Protein AF-A0A927R709-F1 (afdb_monomer_lite)

Radius of gyration: 18.02 Å; chains: 1; bounding box: 64×37×52 Å

Sequence (156 aa):
MTSSRGDLTEVTGSGRRIGLVGCVKEKATKPLPARDLYISALFRGRRSFVLRSCTEWWILSAEHGLVHPDQVLAPYDKSLKSATRAERRAWSEAVLRRLDGETRPASGDVVEFHAGAEYRDYGLLEGLVARGCRVEVPTSGLPLGRQLQFYSAASA

pLDDT: mean 91.36, std 15.19, range [35.97, 98.81]

Foldseek 3Di:
DDDDDDDPPPPPLPAFEEEEAEADQAADQFWFQQLRGGDDLLSVLSSLLCVPVGPYYWYQYQPPGTHHRRDIDHDDDGDLPPPDLVSLLVSLVVNLVVCCVPVNQAASYEYEYNHDCSNAVSCNVVSNVVRNYHYHYPQPPPDPVVSSVVSVVSND

Secondary structure (DSSP, 8-state):
----------------EEEEEEP-S-B-SS-EEHHHHB-SHHHHHHHHHHHHH-SEEEEEETTTEEE-TT-EE------TTSS-HHHHHHHHHHHHHHHHHHT---TT-EEEEES-HHHHTTTHHHHHHHTT-EEE-TTTT--HHHHHHHHHHTT-

Structure (mmCIF, N/CA/C/O backbone):
data_AF-A0A927R709-F1
#
_entry.id   AF-A0A927R709-F1
#
loop_
_atom_site.group_PDB
_atom_site.id
_atom_site.type_symbol
_atom_site.label_atom_id
_atom_site.label_alt_id
_atom_site.label_comp_id
_atom_site.label_asym_id
_atom_site.label_entity_id
_atom_site.label_seq_id
_atom_site.pdbx_PDB_ins_code
_atom_site.Cartn_x
_atom_site.Cartn_y
_atom_site.Cartn_z
_atom_site.occupancy
_atom_site.B_iso_or_equiv
_atom_site.auth_seq_id
_atom_site.auth_comp_id
_atom_site.auth_asym_id
_atom_site.auth_atom_id
_atom_site.pdbx_PDB_model_num
ATOM 1 N N . MET A 1 1 ? -45.583 -8.153 37.856 1.00 47.22 1 MET A N 1
ATOM 2 C CA . MET A 1 1 ? -44.179 -8.502 37.554 1.00 47.22 1 MET A CA 1
ATOM 3 C C . MET A 1 1 ? -44.108 -9.183 36.195 1.00 47.22 1 MET A C 1
ATOM 5 O O . MET A 1 1 ? -44.154 -10.398 36.159 1.00 47.22 1 MET A O 1
ATOM 9 N N . THR A 1 2 ? -44.030 -8.438 35.089 1.00 40.62 2 THR A N 1
ATOM 10 C CA . THR A 1 2 ? -43.315 -8.862 33.865 1.00 40.62 2 THR A CA 1
ATOM 11 C C . THR A 1 2 ? -43.105 -7.612 33.000 1.00 40.62 2 THR A C 1
ATOM 13 O O . THR A 1 2 ? -43.960 -7.259 32.196 1.00 40.62 2 THR A O 1
ATOM 16 N N . SER A 1 3 ? -42.000 -6.889 33.210 1.00 35.97 3 SER A N 1
ATOM 17 C CA . SER A 1 3 ? -41.516 -5.920 32.219 1.00 35.97 3 SER A CA 1
ATOM 18 C C . SER A 1 3 ? -40.689 -6.691 31.205 1.00 35.97 3 SER A C 1
ATOM 20 O O . SER A 1 3 ? -39.562 -7.083 31.486 1.00 35.97 3 SER A O 1
ATOM 22 N N . SER A 1 4 ? -41.286 -6.937 30.045 1.00 46.59 4 SER A N 1
ATOM 23 C CA . SER A 1 4 ? -40.583 -7.362 28.841 1.00 46.59 4 SER A CA 1
ATOM 24 C C . SER A 1 4 ? -40.276 -6.109 28.026 1.00 46.59 4 SER A C 1
ATOM 26 O O . SER A 1 4 ? -41.209 -5.452 27.564 1.00 46.59 4 SER A O 1
ATOM 28 N N . ARG A 1 5 ? -38.991 -5.740 27.942 1.00 53.59 5 ARG A N 1
ATOM 29 C CA . ARG A 1 5 ? -38.358 -4.898 26.904 1.00 53.59 5 ARG A CA 1
ATOM 30 C C . ARG A 1 5 ? -36.891 -4.652 27.274 1.00 53.59 5 ARG A C 1
ATOM 32 O O . ARG A 1 5 ? -36.567 -3.751 28.035 1.00 53.59 5 ARG A O 1
ATOM 39 N N . GLY A 1 6 ? -36.036 -5.485 26.709 1.00 40.47 6 GLY A N 1
ATOM 40 C CA . GLY A 1 6 ? -34.585 -5.362 26.613 1.00 40.47 6 GLY A CA 1
ATOM 41 C C . GLY A 1 6 ? -34.183 -6.496 25.672 1.00 40.47 6 GLY A C 1
ATOM 42 O O . GLY A 1 6 ? -34.670 -7.606 25.833 1.00 40.47 6 GLY A O 1
ATOM 43 N N . ASP A 1 7 ? -33.444 -6.313 24.598 1.00 40.94 7 ASP A N 1
ATOM 44 C CA . ASP A 1 7 ? -32.516 -5.258 24.248 1.00 40.94 7 ASP A CA 1
ATOM 45 C C . ASP A 1 7 ? -32.440 -5.264 22.712 1.00 40.94 7 ASP A C 1
ATOM 47 O O . ASP A 1 7 ? -32.327 -6.328 22.092 1.00 40.94 7 ASP A O 1
ATOM 51 N N . LEU A 1 8 ? -32.607 -4.099 22.088 1.00 45.22 8 LEU A N 1
ATOM 52 C CA . LEU A 1 8 ? -32.336 -3.937 20.665 1.00 45.22 8 LEU A CA 1
ATOM 53 C C . LEU A 1 8 ? -30.819 -3.986 20.541 1.00 45.22 8 LEU A C 1
ATOM 55 O O . LEU A 1 8 ? -30.148 -2.999 20.807 1.00 45.22 8 LEU A O 1
ATOM 59 N N . THR A 1 9 ? -30.285 -5.143 20.161 1.00 44.12 9 THR A N 1
ATOM 60 C CA . THR A 1 9 ? -28.877 -5.255 19.788 1.00 44.12 9 THR A CA 1
ATOM 61 C C . THR A 1 9 ? -28.628 -4.353 18.581 1.00 44.12 9 THR A C 1
ATOM 63 O O . THR A 1 9 ? -28.920 -4.689 17.434 1.00 44.12 9 THR A O 1
ATOM 66 N N . GLU A 1 10 ? -28.132 -3.151 18.854 1.00 44.22 10 GLU A N 1
ATOM 67 C CA . GLU A 1 10 ? -27.550 -2.274 17.855 1.00 44.22 10 GLU A CA 1
ATOM 68 C C . GLU A 1 10 ? -26.372 -3.010 17.213 1.00 44.22 10 GLU A C 1
ATOM 70 O O . GLU A 1 10 ? -25.294 -3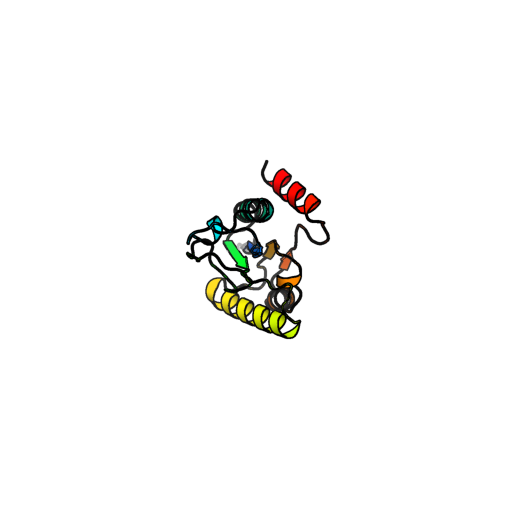.141 17.791 1.00 44.22 10 GLU A O 1
ATOM 75 N N . VAL A 1 11 ? -26.563 -3.501 15.989 1.00 50.53 11 VAL A N 1
ATOM 76 C CA . VAL A 1 11 ? -25.449 -3.924 15.139 1.00 50.53 11 VAL A CA 1
ATOM 77 C C . VAL A 1 11 ? -24.752 -2.654 14.646 1.00 50.53 11 VAL A C 1
ATOM 79 O O . VAL A 1 11 ? -24.973 -2.197 13.527 1.00 50.53 11 VAL A O 1
ATOM 82 N N . THR A 1 12 ? -23.895 -2.059 15.475 1.00 48.00 12 THR A N 1
ATOM 83 C CA . THR A 1 12 ? -22.940 -1.032 15.031 1.00 48.00 12 THR A CA 1
ATOM 84 C C . THR A 1 12 ? -21.726 -1.716 14.405 1.00 48.00 12 THR A C 1
ATOM 86 O O . THR A 1 12 ? -20.613 -1.714 14.920 1.00 48.00 12 THR A O 1
ATOM 89 N N . GLY A 1 13 ? -21.936 -2.352 13.255 1.00 48.88 13 GLY A N 1
ATOM 90 C CA . GLY A 1 13 ? -20.857 -2.947 12.473 1.00 48.88 13 GLY A CA 1
ATOM 91 C C . GLY A 1 13 ? -20.044 -1.890 11.726 1.00 48.88 13 GLY A C 1
ATOM 92 O O . GLY A 1 13 ? -20.106 -1.839 10.502 1.00 48.88 13 GLY A O 1
ATOM 93 N N . SER A 1 14 ? -19.276 -1.048 12.421 1.00 60.62 14 SER A N 1
ATOM 94 C CA . SER A 1 14 ? -18.194 -0.303 11.764 1.00 60.62 14 SER A CA 1
ATOM 95 C C . SER A 1 14 ? -16.945 -1.182 11.755 1.00 60.62 14 SER A C 1
ATOM 97 O O . SER A 1 14 ? -16.084 -1.049 12.621 1.00 60.62 14 SER A O 1
ATOM 99 N N . GLY A 1 15 ? -16.877 -2.125 10.810 1.00 72.75 15 GLY A N 1
ATOM 100 C CA . GLY A 1 15 ? -15.699 -2.979 10.619 1.00 72.75 15 GLY A CA 1
ATOM 101 C C . GLY A 1 15 ? -14.411 -2.164 10.447 1.00 72.75 15 GLY A C 1
ATOM 102 O O . GLY A 1 15 ? -14.452 -1.002 10.023 1.00 72.75 15 GLY A O 1
ATOM 103 N N . ARG A 1 16 ? -13.259 -2.757 10.791 1.00 93.81 16 ARG A N 1
ATOM 104 C CA . ARG A 1 16 ? -11.957 -2.076 10.691 1.00 93.81 16 ARG A CA 1
ATOM 105 C C . ARG A 1 16 ? -11.670 -1.733 9.232 1.00 93.81 16 ARG A C 1
ATOM 107 O O . ARG A 1 16 ? -12.088 -2.452 8.323 1.00 93.81 16 ARG A O 1
ATOM 114 N N . ARG A 1 17 ? -10.936 -0.644 9.001 1.00 97.56 17 ARG A N 1
ATOM 115 C CA . ARG A 1 17 ? -10.509 -0.231 7.657 1.00 97.56 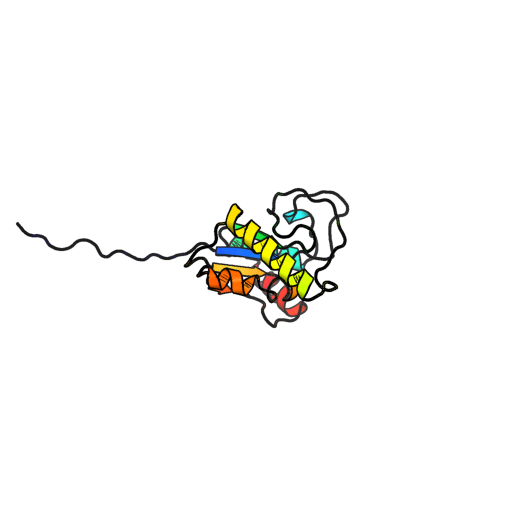17 ARG A CA 1
ATOM 116 C C . ARG A 1 17 ? -8.997 -0.392 7.543 1.00 97.56 17 ARG A C 1
ATOM 118 O O . ARG A 1 17 ? -8.255 0.284 8.253 1.00 97.56 17 ARG A O 1
ATOM 125 N N . ILE A 1 18 ? -8.551 -1.291 6.671 1.00 98.25 18 ILE A N 1
ATOM 126 C CA . ILE A 1 18 ? -7.141 -1.641 6.470 1.00 98.25 18 ILE A CA 1
ATOM 127 C C . ILE A 1 18 ? -6.679 -1.060 5.132 1.00 98.25 18 ILE A C 1
ATOM 129 O O . ILE A 1 18 ? -7.110 -1.505 4.068 1.00 98.25 18 ILE A O 1
ATOM 133 N N . GLY A 1 19 ? -5.781 -0.079 5.173 1.00 98.50 19 GLY A N 1
ATOM 134 C CA . GLY A 1 19 ? -5.216 0.537 3.974 1.00 98.50 19 GLY A CA 1
ATOM 135 C C . GLY A 1 19 ? -4.015 -0.242 3.440 1.00 98.50 19 GLY A C 1
ATOM 136 O O . GLY A 1 19 ? -3.046 -0.462 4.162 1.00 98.50 19 GLY A O 1
ATOM 137 N N . LEU A 1 20 ? -4.022 -0.619 2.161 1.00 98.69 20 LEU A N 1
ATOM 138 C CA . LEU A 1 20 ? -2.889 -1.270 1.494 1.00 98.69 20 LEU A CA 1
ATOM 139 C C . LEU A 1 20 ? -2.282 -0.348 0.435 1.00 98.69 20 LEU A C 1
ATOM 141 O O . LEU A 1 20 ? -2.843 -0.146 -0.644 1.00 98.69 20 LEU A O 1
ATOM 145 N N . VAL A 1 21 ? -1.101 0.200 0.723 1.00 98.62 21 VAL A N 1
ATOM 146 C CA . VAL A 1 21 ? -0.422 1.179 -0.137 1.00 98.62 21 VAL A CA 1
ATOM 147 C C . VAL A 1 21 ? 0.678 0.509 -0.953 1.00 98.62 21 VAL A C 1
ATOM 149 O O . VAL A 1 21 ? 1.632 -0.036 -0.408 1.00 98.62 21 VAL A O 1
ATOM 152 N N . GLY A 1 22 ? 0.589 0.579 -2.280 1.00 97.62 22 GLY A N 1
ATOM 153 C CA . GLY A 1 22 ? 1.632 0.055 -3.164 1.00 97.62 22 GLY A CA 1
ATOM 154 C C . GLY A 1 22 ? 2.915 0.882 -3.095 1.00 97.62 22 GLY A C 1
ATOM 155 O O . GLY A 1 22 ? 2.862 2.113 -3.173 1.00 97.62 22 GLY A O 1
ATOM 156 N N . CYS A 1 23 ? 4.064 0.207 -3.011 1.00 96.00 23 CYS A N 1
ATOM 157 C CA . CYS A 1 23 ? 5.372 0.844 -3.117 1.00 96.00 23 CYS A CA 1
ATOM 158 C C . CYS A 1 23 ? 5.572 1.531 -4.482 1.00 96.00 23 CYS A C 1
ATOM 160 O O . CYS A 1 23 ? 4.835 1.294 -5.443 1.00 96.00 23 CYS A O 1
ATOM 162 N N . VAL A 1 24 ? 6.598 2.376 -4.583 1.00 95.12 24 VAL A N 1
ATOM 163 C CA . VAL A 1 24 ? 6.923 3.135 -5.802 1.00 95.12 24 VAL A CA 1
ATOM 164 C C . VAL A 1 24 ? 8.404 3.019 -6.158 1.00 95.12 24 VAL A C 1
ATOM 166 O O . VAL A 1 24 ? 9.233 2.594 -5.350 1.00 95.12 24 VAL A O 1
ATOM 169 N N . LYS A 1 25 ? 8.737 3.403 -7.396 1.00 94.31 25 LYS A N 1
ATOM 170 C CA . LYS A 1 25 ? 10.119 3.406 -7.889 1.00 94.31 25 LYS A CA 1
ATOM 171 C C . LYS A 1 25 ? 10.996 4.367 -7.085 1.00 94.31 25 LYS A C 1
ATOM 173 O O . LYS A 1 25 ? 12.060 3.967 -6.631 1.00 94.31 25 LYS A O 1
ATOM 178 N N . GLU A 1 26 ? 10.522 5.597 -6.897 1.00 95.88 26 GLU A N 1
ATOM 179 C CA . GLU A 1 26 ? 11.266 6.676 -6.247 1.00 95.88 26 GLU A CA 1
ATOM 180 C C . GLU A 1 26 ? 11.392 6.443 -4.734 1.00 95.88 26 GLU A C 1
ATOM 182 O O . GLU A 1 26 ? 10.391 6.410 -4.008 1.00 95.88 26 GLU A O 1
ATOM 187 N N . LYS A 1 27 ? 12.633 6.280 -4.271 1.00 97.00 27 LYS A N 1
ATOM 188 C CA . LYS A 1 27 ? 12.990 6.011 -2.877 1.00 97.00 27 LYS A CA 1
ATOM 189 C C . LYS A 1 27 ? 14.091 6.966 -2.419 1.00 97.00 27 LYS A C 1
ATOM 191 O O . LYS A 1 27 ? 14.851 7.470 -3.242 1.00 97.00 27 LYS A O 1
ATOM 196 N N . ALA A 1 28 ? 14.197 7.183 -1.112 1.00 97.06 28 ALA A N 1
ATOM 197 C CA . ALA A 1 28 ? 15.362 7.816 -0.507 1.00 97.06 28 ALA A CA 1
ATOM 198 C C . ALA A 1 28 ? 16.635 6.981 -0.746 1.00 97.06 28 ALA A C 1
ATOM 200 O O . ALA A 1 28 ? 16.566 5.796 -1.056 1.00 97.06 28 ALA A O 1
ATOM 201 N N . THR A 1 29 ? 17.809 7.586 -0.570 1.00 97.19 29 THR A N 1
ATOM 202 C CA . THR A 1 29 ? 19.113 6.951 -0.845 1.00 97.19 29 THR A CA 1
ATOM 203 C C . THR A 1 29 ? 19.716 6.207 0.347 1.00 97.19 29 THR A C 1
ATOM 205 O O . THR A 1 29 ? 20.785 5.616 0.224 1.00 97.19 29 THR A O 1
ATOM 208 N N . LYS A 1 30 ? 19.052 6.228 1.505 1.00 97.44 30 LYS A N 1
ATOM 209 C CA . LYS A 1 30 ? 19.522 5.605 2.747 1.00 97.44 30 LYS A CA 1
ATOM 210 C C . LYS A 1 30 ? 18.409 4.796 3.412 1.00 97.44 30 LYS A C 1
ATOM 212 O O . LYS A 1 30 ? 17.238 5.075 3.141 1.00 97.44 30 LYS A O 1
ATOM 217 N N . PRO A 1 31 ? 18.751 3.844 4.299 1.00 98.31 31 PRO A N 1
ATOM 218 C CA . PRO A 1 31 ? 17.752 3.127 5.070 1.00 98.31 31 PRO A CA 1
ATOM 219 C C . PRO A 1 31 ? 16.867 4.072 5.884 1.00 98.31 31 PRO A C 1
ATOM 221 O O . PRO A 1 31 ? 17.366 4.968 6.569 1.00 98.31 31 PRO A O 1
ATOM 224 N N . LEU A 1 32 ? 15.555 3.872 5.791 1.00 98.56 32 LEU A N 1
ATOM 225 C CA . LEU A 1 32 ? 14.528 4.649 6.485 1.00 98.56 32 LEU A CA 1
ATOM 226 C C . LEU A 1 32 ? 13.336 3.745 6.825 1.00 98.56 32 LEU A C 1
ATOM 228 O O . LEU A 1 32 ? 13.165 2.709 6.174 1.00 98.56 32 LEU A O 1
ATOM 232 N N . PRO A 1 33 ? 12.482 4.133 7.792 1.00 98.62 33 PRO A N 1
ATOM 233 C CA . PRO A 1 33 ? 11.154 3.546 7.932 1.00 98.62 33 PRO A CA 1
ATOM 234 C C . PRO A 1 33 ? 10.436 3.512 6.582 1.00 98.62 33 PRO A C 1
ATOM 236 O O . PRO A 1 33 ? 10.490 4.484 5.826 1.00 98.62 33 PRO A O 1
ATOM 239 N N . ALA A 1 34 ? 9.756 2.415 6.263 1.00 98.31 34 ALA A N 1
ATOM 240 C CA . ALA A 1 34 ? 9.146 2.200 4.957 1.00 98.31 34 ALA A CA 1
ATOM 241 C C . ALA A 1 34 ? 8.189 3.336 4.558 1.00 98.31 34 ALA A C 1
ATOM 243 O O . ALA A 1 34 ? 8.159 3.737 3.397 1.00 98.31 34 ALA A O 1
ATOM 244 N N . ARG A 1 35 ? 7.469 3.924 5.519 1.00 98.31 35 ARG A N 1
ATOM 245 C CA . ARG A 1 35 ? 6.603 5.095 5.304 1.00 98.31 35 ARG A CA 1
ATOM 246 C C . ARG A 1 35 ? 7.341 6.341 4.799 1.00 98.31 35 ARG A C 1
ATOM 248 O O . ARG A 1 35 ? 6.713 7.181 4.158 1.00 98.31 35 ARG A O 1
ATOM 255 N N . ASP A 1 36 ? 8.631 6.459 5.099 1.00 98.19 36 ASP A N 1
ATOM 256 C CA . ASP A 1 36 ? 9.501 7.594 4.770 1.00 98.19 36 ASP A CA 1
ATOM 257 C C . ASP A 1 36 ? 10.511 7.246 3.657 1.00 98.19 36 ASP A C 1
ATOM 259 O O . ASP A 1 36 ? 11.066 8.141 3.021 1.00 98.19 36 ASP A O 1
ATOM 263 N N . LEU A 1 37 ? 10.718 5.952 3.376 1.00 98.31 37 LEU A N 1
ATOM 264 C CA . LEU A 1 37 ? 11.581 5.475 2.296 1.00 98.31 37 LEU A CA 1
ATOM 265 C C . LEU A 1 37 ? 11.042 5.866 0.916 1.00 98.31 37 LEU A C 1
ATOM 267 O O . LEU A 1 37 ? 11.824 6.234 0.045 1.00 98.31 37 LEU A O 1
ATOM 271 N N . TYR A 1 38 ? 9.731 5.779 0.689 1.00 97.44 38 TYR A N 1
ATOM 272 C CA . TYR A 1 38 ? 9.118 6.082 -0.607 1.00 97.44 38 TYR A CA 1
ATOM 273 C C . TYR A 1 38 ? 8.741 7.562 -0.713 1.00 97.44 38 TYR A C 1
ATOM 275 O O . TYR A 1 38 ? 7.899 8.060 0.035 1.00 97.44 38 TYR A O 1
ATOM 283 N N . ILE A 1 39 ? 9.329 8.270 -1.678 1.00 96.69 39 ILE A N 1
ATOM 284 C CA . ILE A 1 39 ? 9.312 9.744 -1.687 1.00 96.69 39 ILE A CA 1
ATOM 285 C C . ILE A 1 39 ? 8.481 10.372 -2.812 1.00 96.69 39 ILE A C 1
ATOM 287 O O . ILE A 1 39 ? 8.267 11.583 -2.794 1.00 96.69 39 ILE A O 1
ATOM 291 N N . SER A 1 40 ? 7.954 9.575 -3.748 1.00 96.94 40 SER A N 1
ATOM 292 C CA . SER A 1 40 ? 7.133 10.114 -4.843 1.00 96.94 40 SER A CA 1
ATOM 293 C C . SER A 1 40 ? 5.869 10.820 -4.334 1.00 96.94 40 SER A C 1
ATOM 295 O O . SER A 1 40 ? 5.263 10.399 -3.341 1.00 96.94 40 SER A O 1
ATOM 297 N N . ALA A 1 41 ? 5.396 11.822 -5.081 1.00 96.44 41 ALA A N 1
ATOM 298 C CA . ALA A 1 41 ? 4.133 12.512 -4.798 1.00 96.44 41 ALA A CA 1
ATOM 299 C C . ALA A 1 41 ? 2.936 11.546 -4.698 1.00 96.44 41 ALA A C 1
ATOM 301 O O . ALA A 1 41 ? 2.087 11.698 -3.822 1.00 96.44 41 ALA A O 1
ATOM 302 N N . LEU A 1 42 ? 2.902 10.509 -5.544 1.00 97.00 42 LEU A N 1
ATOM 303 C CA . LEU A 1 42 ? 1.852 9.490 -5.520 1.00 97.00 42 LEU A CA 1
ATOM 304 C C . LEU A 1 42 ? 1.830 8.727 -4.193 1.00 97.00 42 LEU A C 1
ATOM 306 O O . LEU A 1 42 ? 0.767 8.560 -3.601 1.00 97.00 42 LEU A O 1
ATOM 310 N N . PHE A 1 43 ? 2.991 8.263 -3.726 1.00 97.81 43 PHE A N 1
ATOM 311 C CA . PHE A 1 43 ? 3.081 7.529 -2.464 1.00 97.81 43 PHE A CA 1
ATOM 312 C C . PHE A 1 43 ? 2.712 8.416 -1.276 1.00 97.81 43 PHE A C 1
ATOM 314 O O . PHE A 1 43 ? 1.923 8.000 -0.433 1.00 97.81 43 PHE A O 1
ATOM 321 N N . ARG A 1 44 ? 3.224 9.652 -1.239 1.00 97.56 44 ARG A N 1
ATOM 322 C CA . ARG A 1 44 ? 2.884 10.625 -0.192 1.00 97.56 44 ARG A CA 1
ATOM 323 C C . ARG A 1 44 ? 1.378 10.877 -0.136 1.00 97.56 44 ARG A C 1
ATOM 325 O O . ARG A 1 44 ? 0.799 10.767 0.935 1.00 97.56 44 ARG A O 1
ATOM 332 N N . GLY A 1 45 ? 0.737 11.103 -1.285 1.00 97.50 45 GLY A N 1
ATOM 333 C CA . GLY A 1 45 ? -0.714 11.283 -1.370 1.00 97.50 45 GLY A CA 1
ATOM 334 C C . GLY A 1 45 ? -1.505 10.064 -0.886 1.00 97.50 45 GLY A C 1
ATOM 335 O O . GLY A 1 45 ? -2.435 10.209 -0.096 1.00 97.50 45 GLY A O 1
ATOM 336 N N . ARG A 1 46 ? -1.099 8.853 -1.292 1.00 97.94 46 ARG A N 1
ATOM 337 C CA . ARG A 1 46 ? -1.706 7.595 -0.822 1.00 97.94 46 ARG A CA 1
ATOM 338 C C . ARG A 1 46 ? -1.566 7.418 0.687 1.00 97.94 46 ARG A C 1
ATOM 340 O O . ARG A 1 46 ? -2.557 7.136 1.347 1.00 97.94 46 ARG A O 1
ATOM 347 N N . ARG A 1 47 ? -0.359 7.626 1.229 1.00 97.94 47 ARG A N 1
ATOM 348 C CA . ARG A 1 47 ? -0.079 7.577 2.672 1.00 97.94 47 ARG A CA 1
ATOM 349 C C . ARG A 1 47 ? -0.957 8.573 3.428 1.00 97.94 47 ARG A C 1
ATOM 351 O O . ARG A 1 47 ? -1.593 8.195 4.402 1.00 97.94 47 ARG A O 1
ATOM 358 N N . SER A 1 48 ? -1.006 9.828 2.983 1.00 97.12 48 SER A N 1
ATOM 359 C CA . SER A 1 48 ? -1.841 10.857 3.608 1.00 97.12 48 SER A CA 1
ATOM 360 C C . SER A 1 48 ? -3.320 10.473 3.613 1.00 97.12 48 SER A C 1
ATOM 362 O O . SER A 1 48 ? -3.989 10.702 4.614 1.00 97.12 48 SER A O 1
ATOM 364 N N . PHE A 1 49 ? -3.819 9.869 2.531 1.00 97.44 49 PHE A N 1
ATOM 365 C CA . PHE A 1 49 ? -5.202 9.406 2.446 1.00 97.44 49 PHE A CA 1
ATOM 366 C C . PHE A 1 49 ? -5.501 8.298 3.462 1.00 97.44 49 PHE A C 1
ATOM 368 O O . PHE A 1 49 ? -6.389 8.475 4.292 1.00 97.44 49 PHE A O 1
ATOM 375 N N . VAL A 1 50 ? -4.716 7.211 3.466 1.00 97.69 50 VAL A N 1
ATOM 376 C CA . VAL A 1 50 ? -4.967 6.070 4.368 1.00 97.69 50 VAL A CA 1
ATOM 377 C C . VAL A 1 50 ? -4.793 6.421 5.842 1.00 97.69 50 VAL A C 1
ATOM 379 O O . VAL A 1 50 ? -5.484 5.859 6.678 1.00 97.69 50 VAL A O 1
ATOM 382 N N . LEU A 1 51 ? -3.936 7.392 6.176 1.00 96.62 51 LEU A N 1
ATOM 383 C CA . LEU A 1 51 ? -3.817 7.899 7.549 1.00 96.62 51 LEU A CA 1
ATOM 384 C C . LEU A 1 51 ? -5.102 8.572 8.062 1.00 96.62 51 LEU A C 1
ATOM 386 O O . LEU A 1 51 ? -5.250 8.735 9.268 1.00 96.62 51 LEU A O 1
ATOM 390 N N . ARG A 1 52 ? -6.006 8.986 7.165 1.00 94.94 52 ARG A N 1
ATOM 391 C CA . ARG A 1 52 ? -7.308 9.575 7.511 1.00 94.94 52 ARG A CA 1
ATOM 392 C C . ARG A 1 52 ? -8.463 8.596 7.326 1.00 94.94 52 ARG A C 1
ATOM 394 O O . ARG A 1 52 ? -9.412 8.641 8.101 1.00 94.94 52 ARG A O 1
ATOM 401 N N . SER A 1 53 ? -8.417 7.765 6.282 1.00 94.00 53 SER A N 1
ATOM 402 C CA . SER A 1 53 ? -9.517 6.865 5.911 1.00 94.00 53 SER A CA 1
ATOM 403 C C . SER A 1 53 ? -9.467 5.508 6.611 1.00 94.00 53 SER A C 1
ATOM 405 O O . SER A 1 53 ? -10.496 4.839 6.688 1.00 94.00 53 SER A O 1
ATOM 407 N N . CYS A 1 54 ? -8.300 5.078 7.100 1.00 96.75 54 CYS A N 1
ATOM 408 C CA . CYS A 1 54 ? -8.084 3.726 7.604 1.00 96.75 54 CYS A CA 1
ATOM 409 C C . CYS A 1 54 ? -7.681 3.712 9.084 1.00 96.75 54 CYS A C 1
ATOM 411 O O . CYS A 1 54 ? -6.982 4.599 9.567 1.00 96.75 54 CYS A O 1
ATOM 413 N N . THR A 1 55 ? -8.101 2.668 9.801 1.00 95.44 55 THR A N 1
ATOM 414 C CA . THR A 1 55 ? -7.728 2.433 11.207 1.00 95.44 55 THR A CA 1
ATOM 415 C C . THR A 1 55 ? -6.308 1.888 11.339 1.00 95.44 55 THR A C 1
ATOM 417 O O . THR A 1 55 ? -5.643 2.116 12.343 1.00 95.44 55 THR A O 1
ATOM 420 N N . GLU A 1 56 ? -5.835 1.175 10.318 1.00 96.75 56 GLU A N 1
ATOM 421 C CA . GLU A 1 56 ? -4.460 0.693 10.191 1.00 96.75 56 GLU A CA 1
ATOM 422 C C . GLU A 1 56 ? -4.053 0.670 8.714 1.00 96.75 56 GLU A C 1
ATOM 424 O O . GLU A 1 56 ? -4.908 0.664 7.823 1.00 96.75 56 GLU A O 1
ATOM 429 N N . TRP A 1 57 ? -2.752 0.657 8.424 1.00 98.50 57 TRP A N 1
ATOM 430 C CA . TRP A 1 57 ? -2.283 0.586 7.044 1.00 98.50 57 TRP A CA 1
ATOM 431 C C . TRP A 1 57 ? -0.924 -0.093 6.914 1.00 98.50 57 TRP A C 1
ATOM 433 O O . TRP A 1 57 ? -0.089 -0.060 7.816 1.00 98.50 57 TRP A O 1
ATOM 443 N N . TRP A 1 58 ? -0.705 -0.680 5.743 1.00 98.75 58 TRP A N 1
ATOM 444 C CA . TRP A 1 58 ? 0.472 -1.465 5.407 1.00 98.75 58 TRP A CA 1
ATOM 445 C C . TRP A 1 58 ? 0.955 -1.139 4.000 1.00 98.75 58 TRP A C 1
ATOM 447 O O . TRP A 1 58 ? 0.207 -0.646 3.150 1.00 98.75 58 TRP A O 1
ATOM 457 N N . ILE A 1 59 ? 2.225 -1.436 3.740 1.00 98.81 59 ILE A N 1
ATOM 458 C CA . ILE A 1 59 ? 2.842 -1.204 2.438 1.00 98.81 59 ILE A CA 1
ATOM 459 C C . ILE A 1 59 ? 2.989 -2.530 1.694 1.00 98.81 59 ILE A C 1
ATOM 461 O O . ILE A 1 59 ? 3.550 -3.492 2.214 1.00 98.81 59 ILE A O 1
ATOM 465 N N . LEU A 1 60 ? 2.532 -2.552 0.443 1.00 98.69 60 LEU A N 1
ATOM 466 C CA . LEU A 1 60 ? 2.772 -3.633 -0.505 1.00 98.69 60 LEU A CA 1
ATOM 467 C C . LEU A 1 60 ? 4.083 -3.366 -1.256 1.00 98.69 60 LEU A C 1
ATOM 469 O O . LEU A 1 60 ? 4.139 -2.574 -2.201 1.00 98.69 60 LEU A O 1
ATOM 473 N N . SER A 1 61 ? 5.153 -4.026 -0.824 1.00 98.25 61 SER A N 1
ATOM 474 C CA . SER A 1 61 ? 6.474 -4.008 -1.447 1.00 98.25 61 SER A CA 1
ATOM 475 C C . SER A 1 61 ? 6.618 -5.137 -2.469 1.00 98.25 61 SER A C 1
ATOM 477 O O . SER A 1 61 ? 6.375 -6.306 -2.171 1.00 98.25 61 SER A O 1
ATOM 479 N N . ALA A 1 62 ? 7.095 -4.807 -3.673 1.00 97.12 62 ALA A N 1
ATOM 480 C CA . ALA A 1 62 ? 7.441 -5.819 -4.677 1.00 97.12 62 ALA A CA 1
ATOM 481 C C . ALA A 1 62 ? 8.557 -6.771 -4.208 1.00 97.12 62 ALA A C 1
ATOM 483 O O . ALA A 1 62 ? 8.648 -7.898 -4.688 1.00 97.12 62 ALA A O 1
ATOM 484 N N . GLU A 1 63 ? 9.414 -6.318 -3.292 1.00 97.06 63 GLU A N 1
ATOM 485 C CA . GLU A 1 63 ? 10.524 -7.112 -2.770 1.00 97.06 63 GLU A CA 1
ATOM 486 C C . GLU A 1 63 ? 10.168 -7.825 -1.477 1.00 97.06 63 GLU A C 1
ATOM 488 O O . GLU A 1 63 ? 10.360 -9.033 -1.373 1.00 97.06 63 GLU A O 1
ATOM 493 N N . HIS A 1 64 ? 9.612 -7.083 -0.524 1.00 97.88 64 HIS A N 1
ATOM 494 C CA . HIS A 1 64 ? 9.422 -7.555 0.844 1.00 97.88 64 HIS A CA 1
ATOM 495 C C . HIS A 1 64 ? 7.991 -8.036 1.134 1.00 97.88 64 HIS A C 1
ATOM 497 O O . HIS A 1 64 ? 7.708 -8.483 2.242 1.00 97.88 64 HIS A O 1
ATOM 503 N N . GLY A 1 65 ? 7.072 -7.961 0.165 1.00 98.31 65 GLY A N 1
ATOM 504 C CA . GLY A 1 65 ? 5.679 -8.365 0.358 1.00 98.31 65 GLY A CA 1
ATOM 505 C C . GLY A 1 65 ? 4.912 -7.361 1.217 1.00 98.31 65 GLY A C 1
ATOM 506 O O . GLY A 1 65 ? 4.749 -6.213 0.812 1.00 98.31 65 GLY A O 1
ATOM 507 N N . LEU A 1 66 ? 4.428 -7.791 2.384 1.00 98.62 66 LEU A N 1
ATOM 508 C CA . LEU A 1 66 ? 3.712 -6.937 3.335 1.00 98.62 66 LEU A CA 1
ATOM 509 C C . LEU A 1 66 ? 4.690 -6.318 4.339 1.00 98.62 66 LEU A C 1
ATOM 511 O O . LEU A 1 66 ? 5.396 -7.043 5.041 1.00 98.62 66 LEU A O 1
ATOM 515 N N . VAL A 1 67 ? 4.700 -4.989 4.425 1.00 98.56 67 VAL A N 1
ATOM 516 C CA . VAL A 1 67 ? 5.657 -4.222 5.231 1.00 98.56 67 VAL A CA 1
ATOM 517 C C . VAL A 1 67 ? 4.922 -3.281 6.179 1.00 98.56 67 VAL A C 1
ATOM 519 O O . VAL A 1 67 ? 4.040 -2.532 5.749 1.00 98.56 67 VAL A O 1
ATOM 522 N N . HIS A 1 68 ? 5.318 -3.289 7.454 1.00 98.56 68 HIS A N 1
ATOM 523 C CA . HIS A 1 68 ? 4.816 -2.330 8.437 1.00 98.56 68 HIS A CA 1
ATOM 524 C C . HIS A 1 68 ? 5.387 -0.926 8.149 1.00 98.56 68 HIS A C 1
ATOM 526 O O . HIS A 1 68 ? 6.579 -0.819 7.848 1.00 98.56 68 HIS A O 1
ATOM 532 N N . PRO A 1 69 ? 4.605 0.164 8.270 1.00 98.50 69 PRO A N 1
ATOM 533 C CA . PRO A 1 69 ? 5.068 1.534 8.016 1.00 98.50 69 PRO A CA 1
ATOM 534 C C . PRO A 1 69 ? 6.382 1.926 8.705 1.00 98.50 69 PRO A C 1
ATOM 536 O O . PRO A 1 69 ? 7.183 2.665 8.129 1.00 98.50 69 PRO A O 1
ATOM 539 N N . ASP A 1 70 ? 6.610 1.410 9.913 1.00 98.44 70 ASP A N 1
ATOM 540 C CA . ASP A 1 70 ? 7.781 1.734 10.738 1.00 98.44 70 ASP A CA 1
ATOM 541 C C . ASP A 1 70 ? 8.973 0.787 10.532 1.00 98.44 70 ASP A C 1
ATOM 543 O O . ASP A 1 70 ? 10.048 1.011 11.086 1.00 98.44 70 ASP A O 1
ATOM 547 N N . GLN A 1 71 ? 8.818 -0.259 9.715 1.00 98.38 71 GLN A N 1
ATOM 548 C CA . GLN A 1 71 ? 9.912 -1.171 9.401 1.00 98.38 71 GLN A CA 1
ATOM 549 C C . GLN A 1 71 ? 10.994 -0.433 8.606 1.00 98.38 71 GLN A C 1
ATOM 551 O O . GLN A 1 71 ? 10.720 0.116 7.539 1.00 98.38 71 GLN A O 1
ATOM 556 N N . VAL A 1 72 ? 12.233 -0.436 9.105 1.00 98.44 72 VAL A N 1
ATOM 557 C CA . VAL A 1 72 ? 13.373 0.161 8.399 1.00 98.44 72 VAL A CA 1
ATOM 558 C C . VAL A 1 72 ? 13.777 -0.728 7.228 1.00 98.44 72 VAL A C 1
ATOM 560 O O . VAL A 1 72 ? 14.038 -1.917 7.404 1.00 98.44 72 VAL A O 1
ATOM 563 N N . LEU A 1 73 ? 13.852 -0.140 6.037 1.00 98.31 73 LEU A N 1
ATOM 564 C CA . LEU A 1 73 ? 14.257 -0.807 4.804 1.00 98.31 73 LEU A CA 1
ATOM 565 C C . LEU A 1 73 ? 15.367 -0.012 4.117 1.00 98.31 73 LEU A C 1
ATOM 567 O O . LEU A 1 73 ? 15.330 1.219 4.092 1.00 98.31 73 LEU A O 1
ATOM 571 N N . ALA A 1 74 ? 16.333 -0.715 3.526 1.00 97.56 74 ALA A N 1
ATOM 572 C CA . ALA A 1 74 ? 17.298 -0.124 2.604 1.00 97.56 74 ALA A CA 1
ATOM 573 C C . ALA A 1 74 ? 16.637 0.166 1.238 1.00 97.56 74 ALA A C 1
ATOM 575 O O . ALA A 1 74 ? 15.652 -0.489 0.884 1.00 97.56 74 ALA A O 1
ATOM 576 N N . PRO A 1 75 ? 17.143 1.135 0.450 1.00 95.88 75 PRO A N 1
ATOM 577 C CA . PRO A 1 75 ? 16.679 1.322 -0.921 1.00 95.88 75 PRO A CA 1
ATOM 578 C C . PRO A 1 75 ? 16.942 0.080 -1.777 1.00 95.88 75 PRO A C 1
ATOM 580 O O . PRO A 1 75 ? 17.983 -0.559 -1.659 1.00 95.88 75 PRO A O 1
ATOM 583 N N . TYR A 1 76 ? 15.998 -0.223 -2.666 1.00 96.19 76 TYR A N 1
ATOM 584 C CA . TYR A 1 76 ? 16.022 -1.402 -3.529 1.00 96.19 76 TYR A CA 1
ATOM 585 C C . TYR A 1 76 ? 15.362 -1.115 -4.889 1.00 96.19 76 TYR A C 1
ATOM 587 O O . TYR A 1 76 ? 14.565 -0.172 -5.020 1.00 96.19 76 TYR A O 1
ATOM 595 N N . ASP A 1 77 ? 15.646 -1.951 -5.892 1.00 93.25 77 ASP A N 1
ATOM 596 C CA . ASP A 1 77 ? 15.088 -1.834 -7.246 1.00 93.25 77 ASP A CA 1
ATOM 597 C C . ASP A 1 77 ? 14.442 -3.143 -7.717 1.00 93.25 77 ASP A C 1
ATOM 599 O O . ASP A 1 77 ? 15.005 -3.932 -8.472 1.00 93.25 77 ASP A O 1
ATOM 603 N N . LYS A 1 78 ? 13.217 -3.373 -7.239 1.00 92.50 78 LYS A N 1
ATOM 604 C CA . LYS A 1 78 ? 12.373 -4.492 -7.654 1.00 92.50 78 LYS A CA 1
ATOM 605 C C . LYS A 1 78 ? 10.968 -4.004 -7.962 1.00 92.50 78 LYS A C 1
ATOM 607 O O . LYS A 1 78 ? 10.414 -3.151 -7.263 1.00 92.50 78 LYS A O 1
ATOM 612 N N . SER A 1 79 ? 10.376 -4.570 -9.009 1.00 92.12 79 SER A N 1
ATOM 613 C CA . SER A 1 79 ? 9.024 -4.260 -9.464 1.00 92.12 79 SER A CA 1
ATOM 614 C C . SER A 1 79 ? 8.268 -5.539 -9.798 1.00 92.12 79 SER A C 1
ATOM 616 O O . SER A 1 79 ? 8.830 -6.458 -10.383 1.00 92.12 79 SER A O 1
ATOM 618 N N . LEU A 1 80 ? 6.968 -5.573 -9.498 1.00 92.25 80 LEU A N 1
ATOM 619 C CA . LEU A 1 80 ? 6.094 -6.649 -9.968 1.00 92.25 80 LEU A CA 1
ATOM 620 C C . LEU A 1 80 ? 5.728 -6.504 -11.450 1.00 92.25 80 LEU A C 1
ATOM 622 O O . LEU A 1 80 ? 5.163 -7.430 -12.023 1.00 92.25 80 LEU A O 1
ATOM 626 N N . LYS A 1 81 ? 6.042 -5.382 -12.111 1.00 89.88 81 LYS A N 1
ATOM 627 C CA . LYS A 1 81 ? 5.682 -5.159 -13.523 1.00 89.88 81 LYS A CA 1
ATOM 628 C C . LYS A 1 81 ? 6.388 -6.109 -14.490 1.00 89.88 81 LYS A C 1
ATOM 630 O O . LYS A 1 81 ? 5.780 -6.499 -15.480 1.00 89.88 81 LYS A O 1
ATOM 635 N N . SER A 1 82 ? 7.618 -6.510 -14.186 1.00 89.50 82 SER A N 1
ATOM 636 C CA . SER A 1 82 ? 8.372 -7.501 -14.963 1.00 89.50 82 SER A CA 1
ATOM 637 C C . SER A 1 82 ? 8.128 -8.942 -14.511 1.00 89.50 82 SER A C 1
ATOM 639 O O . SER A 1 82 ? 8.515 -9.862 -15.222 1.00 89.50 82 SER A O 1
ATOM 641 N N . ALA A 1 83 ? 7.480 -9.148 -13.360 1.00 94.06 83 ALA A N 1
ATOM 642 C CA . ALA A 1 83 ? 7.167 -10.479 -12.859 1.00 94.06 83 ALA A CA 1
ATOM 643 C C . ALA A 1 83 ? 6.115 -11.172 -13.738 1.00 94.06 83 ALA A C 1
ATOM 645 O O . ALA A 1 83 ? 5.141 -10.560 -14.191 1.00 94.06 83 ALA A O 1
ATOM 646 N N . THR A 1 84 ? 6.294 -12.470 -13.938 1.00 96.69 84 THR A N 1
ATOM 647 C CA . THR A 1 84 ? 5.331 -13.356 -14.587 1.00 96.69 84 THR A CA 1
ATOM 648 C C . THR A 1 84 ? 4.038 -13.458 -13.773 1.00 96.69 84 THR A C 1
ATOM 650 O O . THR A 1 84 ? 3.978 -13.152 -12.579 1.00 96.69 84 THR A O 1
ATOM 653 N N . ARG A 1 85 ? 2.969 -13.949 -14.409 1.00 96.44 85 ARG A N 1
ATOM 654 C CA . ARG A 1 85 ? 1.693 -14.208 -13.725 1.00 96.44 85 ARG A CA 1
ATOM 655 C C . ARG A 1 85 ? 1.854 -15.166 -12.537 1.00 96.44 85 ARG A C 1
ATOM 657 O O . ARG A 1 85 ? 1.233 -14.938 -11.503 1.00 96.44 85 ARG A O 1
ATOM 664 N N . ALA A 1 86 ? 2.678 -16.205 -12.684 1.00 97.56 86 ALA A N 1
ATOM 665 C CA . ALA A 1 86 ? 2.938 -17.183 -11.629 1.00 97.56 86 ALA A CA 1
ATOM 666 C C . ALA A 1 86 ? 3.682 -16.554 -10.439 1.00 97.56 86 ALA A C 1
ATOM 668 O O . ALA A 1 86 ? 3.288 -16.756 -9.294 1.00 97.56 86 ALA A O 1
ATOM 669 N N . GLU A 1 87 ? 4.692 -15.721 -10.698 1.00 97.38 87 GLU A N 1
ATOM 670 C CA . GLU A 1 87 ? 5.423 -15.010 -9.640 1.00 97.38 87 GLU A CA 1
ATOM 671 C C . GLU A 1 87 ? 4.532 -14.017 -8.890 1.00 97.38 87 GLU A C 1
ATOM 673 O O . GLU A 1 87 ? 4.587 -13.953 -7.663 1.00 97.38 87 GLU A O 1
ATOM 678 N N . ARG A 1 88 ? 3.664 -13.278 -9.595 1.00 98.12 88 ARG A N 1
ATOM 679 C CA . ARG A 1 88 ? 2.685 -12.390 -8.943 1.00 98.12 88 ARG A CA 1
ATOM 680 C C . ARG A 1 88 ? 1.705 -13.170 -8.076 1.00 98.12 88 ARG A C 1
ATOM 682 O O . ARG A 1 88 ? 1.398 -12.723 -6.978 1.00 98.12 88 ARG A O 1
ATOM 689 N N . ARG A 1 89 ? 1.260 -14.347 -8.531 1.00 98.00 89 ARG A N 1
ATOM 690 C CA . ARG A 1 89 ? 0.383 -15.223 -7.744 1.00 98.00 89 ARG A CA 1
ATOM 691 C C . ARG A 1 89 ? 1.069 -15.707 -6.467 1.00 98.00 89 ARG A C 1
ATOM 693 O O . ARG A 1 89 ? 0.505 -15.561 -5.387 1.00 98.00 89 ARG A O 1
ATOM 700 N N . ALA A 1 90 ? 2.300 -16.202 -6.580 1.00 98.31 90 ALA A N 1
ATOM 701 C CA . ALA A 1 90 ? 3.093 -16.628 -5.429 1.00 98.31 90 ALA A CA 1
ATOM 702 C C . ALA A 1 90 ? 3.350 -15.467 -4.450 1.00 98.31 90 ALA A C 1
ATOM 704 O O . ALA A 1 90 ? 3.260 -15.639 -3.233 1.00 98.31 90 ALA A O 1
ATOM 705 N N . TRP A 1 91 ? 3.612 -14.265 -4.977 1.00 98.50 91 TRP A N 1
ATOM 706 C CA . TRP A 1 91 ? 3.734 -13.046 -4.180 1.00 98.50 91 TRP A CA 1
ATOM 707 C C . TRP A 1 91 ? 2.420 -12.713 -3.453 1.00 98.50 91 TRP A C 1
ATOM 709 O O . TRP A 1 91 ? 2.444 -12.476 -2.246 1.00 98.50 91 TRP A O 1
ATOM 719 N N . SER A 1 92 ? 1.269 -12.765 -4.134 1.00 98.56 92 SER A N 1
ATOM 720 C CA . SER A 1 92 ? -0.045 -12.519 -3.524 1.00 98.56 92 SER A CA 1
ATOM 721 C C . SER A 1 92 ? -0.350 -13.514 -2.405 1.00 98.56 92 SER A C 1
ATOM 723 O O . SER A 1 92 ? -0.813 -13.116 -1.340 1.00 98.56 92 SER A O 1
ATOM 725 N N . GLU A 1 93 ? -0.040 -14.795 -2.601 1.00 98.50 93 GLU A N 1
ATOM 726 C CA . GLU A 1 93 ? -0.213 -15.832 -1.579 1.00 98.50 93 GLU A CA 1
ATOM 727 C C . GLU A 1 93 ? 0.686 -15.603 -0.359 1.00 98.50 93 GLU A C 1
ATOM 729 O O . GLU A 1 93 ? 0.247 -15.777 0.778 1.00 98.50 93 GLU A O 1
ATOM 734 N N . ALA A 1 94 ? 1.933 -15.173 -0.571 1.00 98.56 94 ALA A N 1
ATOM 735 C CA . ALA A 1 94 ? 2.831 -14.810 0.520 1.00 98.56 94 ALA A CA 1
ATOM 736 C C . ALA A 1 94 ? 2.319 -13.593 1.306 1.00 98.56 94 ALA A C 1
ATOM 738 O O . ALA A 1 94 ? 2.355 -13.603 2.537 1.00 98.56 94 ALA A O 1
ATOM 739 N N . VAL A 1 95 ? 1.797 -12.576 0.616 1.00 98.69 95 VAL A N 1
ATOM 740 C CA . VAL A 1 95 ? 1.195 -11.398 1.256 1.00 98.69 95 VAL A CA 1
ATOM 741 C C . VAL A 1 95 ? -0.051 -11.768 2.050 1.00 98.69 95 VAL A C 1
ATOM 743 O O . VAL A 1 95 ? -0.177 -11.318 3.184 1.00 98.69 95 VAL A O 1
ATOM 746 N N . LEU A 1 96 ? -0.929 -12.621 1.518 1.00 98.62 96 LEU A N 1
ATOM 747 C CA . LEU A 1 96 ? -2.104 -13.108 2.247 1.00 98.62 96 LEU A CA 1
ATOM 748 C C . LEU A 1 96 ? -1.711 -13.809 3.551 1.00 98.62 96 LEU A C 1
ATOM 750 O O . LEU A 1 96 ? -2.249 -13.471 4.598 1.00 98.62 96 LEU A O 1
ATOM 754 N N . ARG A 1 97 ? -0.713 -14.704 3.519 1.00 98.50 97 ARG A N 1
ATOM 755 C CA . ARG A 1 97 ? -0.212 -15.367 4.738 1.00 98.50 97 ARG A CA 1
ATOM 756 C C . ARG A 1 97 ? 0.321 -14.374 5.772 1.00 98.50 97 ARG A C 1
ATOM 758 O O . ARG A 1 97 ? 0.138 -14.575 6.968 1.00 98.50 97 ARG A O 1
ATOM 765 N N . ARG A 1 98 ? 0.998 -13.308 5.330 1.00 98.25 98 ARG A N 1
ATOM 766 C CA . ARG A 1 98 ? 1.475 -12.247 6.232 1.00 98.25 98 ARG A CA 1
ATOM 767 C C . ARG A 1 98 ? 0.304 -11.446 6.800 1.00 98.25 98 ARG A C 1
ATOM 769 O O . ARG A 1 98 ? 0.272 -11.231 8.004 1.00 98.25 98 ARG A O 1
ATOM 776 N N . LEU A 1 99 ? -0.675 -11.073 5.974 1.00 97.94 99 LEU A N 1
ATOM 777 C CA . LEU A 1 99 ? -1.884 -10.378 6.427 1.00 97.94 99 LEU A CA 1
ATOM 778 C C . LEU A 1 99 ? -2.632 -11.196 7.485 1.00 97.94 99 LEU A C 1
ATOM 780 O O . LEU A 1 99 ? -3.006 -10.632 8.513 1.00 97.94 99 LEU A O 1
ATOM 784 N N . ASP A 1 100 ? -2.772 -12.507 7.283 1.00 96.94 100 ASP A N 1
ATOM 785 C CA . ASP A 1 100 ? -3.399 -13.421 8.246 1.00 96.94 100 ASP A CA 1
ATOM 786 C C . ASP A 1 100 ? -2.686 -13.433 9.602 1.00 96.94 100 ASP A C 1
ATOM 788 O O . ASP A 1 100 ? -3.337 -13.556 10.633 1.00 96.94 100 ASP A O 1
ATOM 792 N N . GLY A 1 101 ? -1.358 -13.305 9.621 1.00 96.88 101 GLY A N 1
ATOM 793 C CA . GLY A 1 101 ? -0.587 -13.262 10.863 1.00 96.88 101 GLY A CA 1
ATOM 794 C C . GLY A 1 101 ? -0.669 -11.914 11.578 1.00 96.88 101 GLY A C 1
ATOM 795 O O . GLY A 1 101 ? -0.862 -11.876 12.794 1.00 96.88 101 GLY A O 1
ATOM 796 N N . GLU A 1 102 ? -0.526 -10.828 10.817 1.00 96.25 102 GLU A N 1
ATOM 797 C CA . GLU A 1 102 ? -0.301 -9.476 11.344 1.00 96.25 102 GLU A CA 1
ATOM 798 C C . GLU A 1 102 ? -1.605 -8.709 11.609 1.00 96.25 102 GLU A C 1
ATOM 800 O O . GLU A 1 102 ? -1.748 -8.056 12.637 1.00 96.25 102 GLU A O 1
ATOM 805 N N . THR A 1 103 ? -2.571 -8.801 10.692 1.00 93.50 103 THR A N 1
ATOM 806 C CA . THR A 1 103 ? -3.806 -7.984 10.709 1.00 93.50 103 THR A CA 1
ATOM 807 C C . THR A 1 103 ? -5.059 -8.807 10.991 1.00 93.50 103 THR A C 1
ATOM 809 O O . THR A 1 103 ? -6.040 -8.299 11.545 1.00 93.50 103 THR A O 1
ATOM 812 N N . ARG A 1 104 ? -5.005 -10.101 10.635 1.00 95.62 104 ARG A N 1
ATOM 813 C CA . ARG A 1 104 ? -6.112 -11.064 10.716 1.00 95.62 104 ARG A CA 1
ATOM 814 C C . ARG A 1 104 ? -7.396 -10.481 10.102 1.00 95.62 104 ARG A C 1
ATOM 816 O O . ARG A 1 104 ? -8.356 -10.258 10.844 1.00 95.62 104 ARG A O 1
ATOM 823 N N . PRO A 1 105 ? -7.419 -10.177 8.786 1.00 94.88 105 PRO A N 1
ATOM 824 C CA . PRO A 1 105 ? -8.602 -9.624 8.138 1.00 94.88 105 PRO A CA 1
ATOM 825 C C . PRO A 1 105 ? -9.750 -10.625 8.233 1.00 94.88 105 PRO A C 1
ATOM 827 O O . PRO A 1 105 ? -9.560 -11.813 7.957 1.00 94.88 105 PRO A O 1
ATOM 830 N N . ALA A 1 106 ? -10.927 -10.146 8.615 1.00 93.56 106 ALA A N 1
ATOM 831 C CA . ALA A 1 106 ? -12.092 -10.988 8.838 1.00 93.56 106 ALA A CA 1
ATOM 832 C C . ALA A 1 106 ? -13.346 -10.425 8.160 1.00 93.56 106 ALA A C 1
ATOM 834 O O . ALA A 1 106 ? -13.353 -9.333 7.583 1.00 93.56 106 ALA A O 1
ATOM 835 N N . SER A 1 107 ? -14.428 -11.199 8.238 1.00 95.56 107 SER A N 1
ATOM 836 C CA . SER A 1 107 ? -15.725 -10.808 7.700 1.00 95.56 107 SER A CA 1
ATOM 837 C C . SER A 1 107 ? -16.181 -9.466 8.271 1.00 95.56 107 SER A C 1
ATOM 839 O O . SER A 1 107 ? -16.235 -9.291 9.486 1.00 95.56 107 SER A O 1
ATOM 841 N N . GLY A 1 108 ? -16.544 -8.537 7.387 1.00 91.88 108 GLY A N 1
AT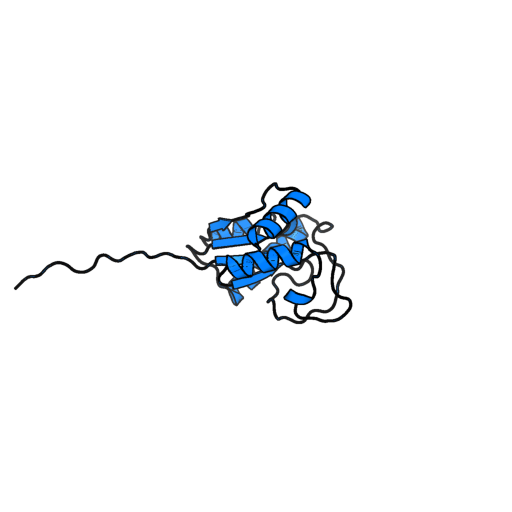OM 842 C CA . GLY A 1 108 ? -16.982 -7.187 7.754 1.00 91.88 108 GLY A CA 1
ATOM 843 C C . GLY A 1 108 ? -15.876 -6.126 7.767 1.00 91.88 108 GLY A C 1
ATOM 844 O O . GLY A 1 108 ? -16.208 -4.944 7.688 1.00 91.88 108 GLY A O 1
ATOM 845 N N . ASP A 1 109 ? -14.595 -6.512 7.780 1.00 96.81 109 ASP A N 1
ATOM 846 C CA . ASP A 1 109 ? -13.494 -5.562 7.578 1.00 96.81 109 ASP A CA 1
ATOM 847 C C . ASP A 1 109 ? -13.528 -5.001 6.144 1.00 96.81 109 ASP A C 1
ATOM 849 O O . ASP A 1 109 ? -13.897 -5.688 5.183 1.00 96.81 109 ASP A O 1
ATOM 853 N N . VAL A 1 110 ? -13.114 -3.743 5.994 1.00 98.12 110 VAL A N 1
ATOM 854 C CA . VAL A 1 110 ? -12.905 -3.099 4.694 1.00 98.12 110 VAL A CA 1
ATOM 855 C C . VAL A 1 110 ? -11.410 -3.037 4.412 1.00 98.12 110 VAL A C 1
ATOM 857 O O . VAL A 1 110 ? -10.647 -2.503 5.213 1.00 98.12 110 VAL A O 1
ATOM 860 N N . VAL A 1 111 ? -10.985 -3.534 3.254 1.00 98.19 111 VAL A N 1
ATOM 861 C CA . VAL A 1 111 ? -9.607 -3.399 2.778 1.00 98.19 111 VAL A CA 1
ATOM 862 C C . VAL A 1 111 ? -9.563 -2.437 1.598 1.00 98.19 111 VAL A C 1
ATOM 864 O O . VAL A 1 111 ? -10.165 -2.685 0.553 1.00 98.19 111 VAL A O 1
ATOM 867 N N . GLU A 1 112 ? -8.832 -1.340 1.764 1.00 98.19 112 GLU A N 1
ATOM 868 C CA . GLU A 1 112 ? -8.745 -0.248 0.799 1.00 98.19 112 GLU A CA 1
ATOM 869 C C . GLU A 1 112 ? -7.404 -0.300 0.050 1.00 98.19 112 GLU A C 1
ATOM 871 O O . GLU A 1 112 ? -6.334 -0.083 0.623 1.00 98.19 112 GLU A O 1
ATOM 876 N N . PHE A 1 113 ? -7.434 -0.592 -1.253 1.00 98.50 113 PHE A N 1
ATOM 877 C CA . PHE A 1 113 ? -6.228 -0.643 -2.079 1.00 98.50 113 PHE A CA 1
ATOM 878 C C . PHE A 1 113 ? -5.871 0.716 -2.675 1.00 98.50 113 PHE A C 1
ATOM 880 O O . PHE A 1 113 ? -6.549 1.255 -3.553 1.00 98.50 113 PHE A O 1
ATOM 887 N N . HIS A 1 114 ? -4.671 1.161 -2.326 1.00 97.94 114 HIS A N 1
ATOM 888 C CA . HIS A 1 114 ? -3.946 2.266 -2.936 1.00 97.94 114 HIS A CA 1
ATOM 889 C C . HIS A 1 114 ? -2.701 1.743 -3.661 1.00 97.94 114 HIS A C 1
ATOM 891 O O . HIS A 1 114 ? -1.570 2.185 -3.443 1.00 97.94 114 HIS A O 1
ATOM 897 N N . ALA A 1 115 ? -2.905 0.757 -4.531 1.00 96.31 115 ALA A N 1
ATOM 898 C CA . ALA A 1 115 ? -1.854 0.075 -5.275 1.00 96.31 115 ALA A CA 1
ATOM 899 C C . ALA A 1 115 ? -2.273 -0.168 -6.731 1.00 96.31 115 ALA A C 1
ATOM 901 O O . ALA A 1 115 ? -3.459 -0.177 -7.065 1.00 96.31 115 ALA A O 1
ATOM 902 N N . GLY A 1 116 ? -1.281 -0.349 -7.606 1.00 93.12 116 GLY A N 1
ATOM 903 C CA . GLY A 1 116 ? -1.528 -0.738 -8.994 1.00 93.12 116 GLY A CA 1
ATOM 904 C C . GLY A 1 116 ? -2.121 -2.148 -9.102 1.00 93.12 116 GLY A C 1
ATOM 905 O O . GLY A 1 116 ? -1.998 -2.957 -8.180 1.00 93.12 116 GLY A O 1
ATOM 906 N N . ALA A 1 117 ? -2.762 -2.438 -10.237 1.00 93.88 117 ALA A N 1
ATOM 907 C CA . ALA A 1 117 ? -3.380 -3.735 -10.528 1.00 93.88 117 ALA A CA 1
ATOM 908 C C . ALA A 1 117 ? -2.398 -4.912 -10.381 1.00 93.88 117 ALA A C 1
ATOM 910 O O . ALA A 1 117 ? -2.786 -5.995 -9.953 1.00 93.88 117 ALA A O 1
ATOM 911 N N . GLU A 1 118 ? -1.108 -4.686 -10.646 1.00 93.75 118 GLU A N 1
ATOM 912 C CA . GLU A 1 118 ? -0.042 -5.681 -10.512 1.00 93.75 118 GLU A CA 1
ATOM 913 C C . GLU A 1 118 ? 0.145 -6.222 -9.086 1.00 93.75 118 GLU A C 1
ATOM 915 O O . GLU A 1 118 ? 0.686 -7.313 -8.929 1.00 93.75 118 GLU A O 1
ATOM 920 N N . TYR A 1 119 ? -0.319 -5.494 -8.066 1.00 95.06 119 TYR A N 1
ATOM 921 C CA . TYR A 1 119 ? -0.300 -5.936 -6.668 1.00 95.06 119 TYR A CA 1
ATOM 922 C C . TYR A 1 119 ? -1.601 -6.628 -6.246 1.00 95.06 119 TYR A C 1
ATOM 924 O O . TYR A 1 119 ? -1.611 -7.380 -5.278 1.00 95.06 119 TYR A O 1
ATOM 932 N N . ARG A 1 120 ? -2.714 -6.347 -6.925 1.00 95.44 120 ARG A N 1
ATOM 933 C CA . ARG A 1 120 ? -4.063 -6.676 -6.446 1.00 95.44 120 ARG A CA 1
ATOM 934 C C . ARG A 1 120 ? -4.683 -7.857 -7.192 1.00 95.44 120 A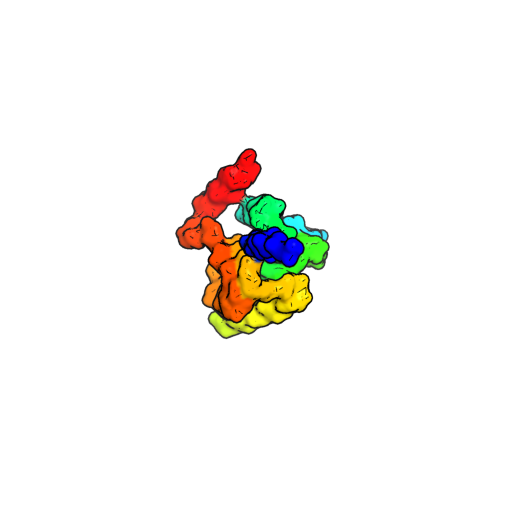RG A C 1
ATOM 936 O O . ARG A 1 120 ? -5.203 -8.767 -6.553 1.00 95.44 120 ARG A O 1
ATOM 943 N N . ASP A 1 121 ? -4.570 -7.863 -8.518 1.00 95.69 121 ASP A N 1
ATOM 944 C CA . ASP A 1 121 ? -5.402 -8.674 -9.425 1.00 95.69 121 ASP A CA 1
ATOM 945 C C . ASP A 1 121 ? -4.788 -10.054 -9.741 1.00 95.69 121 ASP A C 1
ATOM 947 O O . ASP A 1 121 ? -4.992 -10.628 -10.811 1.00 95.69 121 ASP A O 1
ATOM 951 N N . TYR A 1 122 ? -3.967 -10.573 -8.826 1.00 97.38 122 TYR A N 1
ATOM 952 C CA . TYR A 1 122 ? -3.272 -11.857 -8.969 1.00 97.38 122 TYR A CA 1
ATOM 953 C C . TYR A 1 122 ? -3.571 -12.807 -7.805 1.00 97.38 122 TYR A C 1
ATOM 955 O O . TYR A 1 122 ? -2.796 -13.720 -7.538 1.00 97.38 122 TYR A O 1
ATOM 963 N N . GLY A 1 123 ? -4.716 -12.653 -7.135 1.00 97.44 123 GLY A N 1
ATOM 964 C CA . GLY A 1 123 ? -5.143 -13.505 -6.025 1.00 97.44 123 GLY A CA 1
ATOM 965 C C . GLY A 1 123 ? -5.220 -12.811 -4.678 1.00 97.44 123 GLY A C 1
ATOM 966 O O . GLY A 1 123 ? -5.821 -13.366 -3.762 1.00 97.44 123 GLY A O 1
ATOM 967 N N . LEU A 1 124 ? -4.615 -11.629 -4.531 1.00 98.38 124 LEU A N 1
ATOM 968 C CA . LEU A 1 124 ? -4.627 -10.908 -3.262 1.00 98.38 124 LEU A CA 1
ATOM 969 C C . LEU A 1 124 ? -6.033 -10.379 -2.950 1.00 98.38 124 LEU A C 1
ATOM 971 O O . LEU A 1 124 ? -6.533 -10.604 -1.850 1.00 98.38 124 LEU A O 1
ATOM 975 N N . LEU A 1 125 ? -6.687 -9.725 -3.916 1.00 98.06 125 LEU A N 1
ATOM 976 C CA . LEU A 1 125 ? -8.064 -9.255 -3.746 1.00 98.06 125 LEU A CA 1
ATOM 977 C C . LEU A 1 125 ? -9.020 -10.419 -3.511 1.00 98.06 125 LEU A C 1
ATOM 979 O O . LEU A 1 125 ? -9.802 -10.388 -2.566 1.00 98.06 125 LEU A O 1
ATOM 983 N N . GLU A 1 126 ? -8.940 -11.456 -4.341 1.00 98.19 126 GLU A N 1
ATOM 984 C CA . GLU A 1 126 ? -9.821 -12.618 -4.255 1.00 98.19 126 GLU A CA 1
ATOM 985 C C . GLU A 1 126 ? -9.645 -13.342 -2.919 1.00 98.19 126 GLU A C 1
ATOM 987 O O . GLU A 1 126 ? -10.625 -13.762 -2.309 1.00 98.19 126 GLU A O 1
ATOM 992 N N . GLY A 1 127 ? -8.408 -13.431 -2.419 1.00 98.12 127 GLY A N 1
ATOM 993 C CA . GLY A 1 127 ? -8.123 -13.985 -1.102 1.00 98.12 127 GLY A CA 1
ATOM 994 C C . GLY A 1 127 ? -8.751 -13.180 0.037 1.00 98.12 127 GLY A C 1
ATOM 995 O O . GLY A 1 127 ? -9.263 -13.775 0.984 1.00 98.12 127 GLY A O 1
ATOM 996 N N . LEU A 1 128 ? -8.753 -11.849 -0.041 1.00 98.12 128 LEU A N 1
ATOM 997 C CA . LEU A 1 128 ? -9.399 -10.996 0.963 1.00 98.12 128 LEU A CA 1
ATOM 998 C C . LEU A 1 128 ? -10.927 -11.097 0.905 1.00 98.12 128 LEU A C 1
ATOM 1000 O O . LEU A 1 128 ? -11.571 -11.226 1.942 1.00 98.12 128 LEU A O 1
ATOM 1004 N N . VAL A 1 129 ? -11.508 -11.129 -0.295 1.00 97.94 129 VAL A N 1
ATOM 1005 C CA . VAL A 1 129 ? -12.951 -11.361 -0.469 1.00 97.94 129 VAL A CA 1
ATOM 1006 C C . VAL A 1 129 ? -13.353 -12.731 0.083 1.00 97.94 129 VAL A C 1
ATOM 1008 O O . VAL A 1 129 ? -14.357 -12.838 0.783 1.00 97.94 129 VAL A O 1
ATOM 1011 N N . ALA A 1 130 ? -12.544 -13.772 -0.141 1.00 97.31 130 ALA A N 1
ATOM 1012 C CA . ALA A 1 130 ? -12.785 -15.107 0.410 1.00 97.31 130 ALA A CA 1
ATOM 1013 C C . ALA A 1 130 ? -12.741 -15.157 1.952 1.00 97.31 130 ALA A C 1
ATOM 1015 O O . ALA A 1 130 ? -13.305 -16.071 2.546 1.00 97.31 130 ALA A O 1
ATOM 1016 N N . ARG A 1 131 ? -12.111 -14.170 2.607 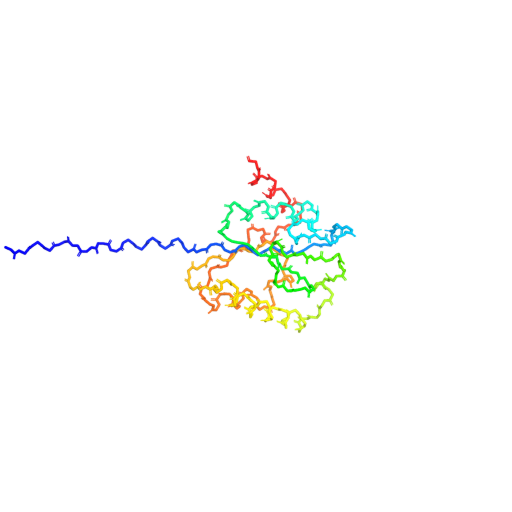1.00 96.00 131 ARG A N 1
ATOM 1017 C CA . ARG A 1 131 ? -12.126 -13.989 4.073 1.00 96.00 131 ARG A CA 1
ATOM 1018 C C . ARG A 1 131 ? -13.352 -13.210 4.572 1.00 96.00 131 ARG A C 1
ATOM 1020 O O . ARG A 1 131 ? -13.477 -12.969 5.768 1.00 96.00 131 ARG A O 1
ATOM 1027 N N . GLY A 1 132 ? -14.255 -12.815 3.673 1.00 96.31 132 GLY A N 1
ATOM 1028 C CA . GLY A 1 132 ? -15.438 -12.009 3.980 1.00 96.31 132 GLY A CA 1
ATOM 1029 C C . GLY A 1 132 ? -15.165 -10.504 4.054 1.00 96.31 132 GLY A C 1
ATOM 1030 O O . GLY A 1 132 ? -16.038 -9.747 4.486 1.00 96.31 132 GLY A O 1
ATOM 1031 N N . CYS A 1 133 ? -13.976 -10.048 3.652 1.00 97.25 133 CYS A N 1
ATOM 1032 C CA . CYS A 1 133 ? -13.671 -8.624 3.623 1.00 97.25 133 CYS A CA 1
ATOM 1033 C C . CYS A 1 133 ? -14.378 -7.941 2.447 1.00 97.25 133 CYS A C 1
ATOM 1035 O O . CYS A 1 133 ? -14.477 -8.483 1.342 1.00 97.25 133 CYS A O 1
ATOM 1037 N N . ARG A 1 134 ? -14.796 -6.696 2.660 1.00 97.62 134 ARG A N 1
ATOM 1038 C CA . ARG A 1 134 ? -15.186 -5.795 1.572 1.00 97.62 134 ARG A CA 1
ATOM 1039 C C . ARG A 1 134 ? -13.920 -5.159 1.015 1.00 97.62 134 ARG A C 1
ATOM 1041 O O . ARG A 1 134 ? -13.087 -4.687 1.780 1.00 97.62 134 ARG A O 1
ATOM 1048 N N . VAL A 1 135 ? -13.766 -5.139 -0.304 1.00 97.38 135 VAL A N 1
ATOM 1049 C CA . VAL A 1 135 ? -12.587 -4.546 -0.944 1.00 97.38 135 VAL A CA 1
ATOM 1050 C C . VAL A 1 135 ? -12.976 -3.276 -1.684 1.00 97.38 135 VAL A C 1
ATOM 1052 O O . VAL A 1 135 ? -13.917 -3.274 -2.475 1.00 97.38 135 VAL A O 1
ATOM 1055 N N . GLU A 1 136 ? -12.220 -2.209 -1.450 1.00 97.69 136 GLU A N 1
ATOM 1056 C CA . GLU A 1 136 ? -12.389 -0.915 -2.102 1.00 97.69 136 GLU A CA 1
ATOM 1057 C C . GLU A 1 136 ? -11.107 -0.516 -2.842 1.00 97.69 136 GLU A C 1
ATOM 1059 O O . GLU A 1 136 ? -9.990 -0.819 -2.420 1.00 97.69 136 GLU A O 1
ATOM 1064 N N . VAL A 1 137 ? -11.260 0.166 -3.977 1.00 97.00 137 VAL A N 1
ATOM 1065 C CA . VAL A 1 137 ? -10.140 0.680 -4.778 1.00 97.00 137 VAL A CA 1
ATOM 1066 C C . VAL A 1 137 ? -10.492 2.107 -5.218 1.00 97.00 137 VAL A C 1
ATOM 1068 O O . VAL A 1 137 ? -10.970 2.293 -6.340 1.00 97.00 137 VAL A O 1
ATOM 1071 N N . PRO A 1 138 ? -10.275 3.132 -4.369 1.00 95.56 138 PRO A N 1
ATOM 1072 C CA . PRO A 1 138 ? -10.817 4.483 -4.589 1.00 95.56 138 PRO A CA 1
ATOM 1073 C C . PRO A 1 138 ? -10.392 5.135 -5.908 1.00 95.56 138 PRO A C 1
ATOM 1075 O O . PRO A 1 138 ? -11.069 6.008 -6.440 1.00 95.56 138 PRO A O 1
ATOM 1078 N N . THR A 1 139 ? -9.255 4.701 -6.453 1.00 95.06 139 THR A N 1
ATOM 1079 C CA . THR A 1 139 ? -8.676 5.239 -7.690 1.00 95.06 139 THR A CA 1
ATOM 1080 C C . THR A 1 139 ? -8.711 4.254 -8.863 1.00 95.06 139 THR A C 1
ATOM 1082 O O . THR A 1 139 ? -7.953 4.410 -9.823 1.00 95.06 139 THR A O 1
ATOM 1085 N N . SER A 1 140 ? -9.575 3.232 -8.805 1.00 93.69 140 SER A N 1
ATOM 1086 C CA . SER A 1 140 ? -9.715 2.237 -9.877 1.00 93.69 140 SER A CA 1
ATOM 1087 C C . SER A 1 140 ? -10.021 2.895 -11.225 1.00 93.69 140 SER A C 1
ATOM 1089 O O . SER A 1 140 ? -10.845 3.801 -11.313 1.00 93.69 140 SER A O 1
ATOM 1091 N N . GLY A 1 141 ? -9.320 2.470 -12.278 1.00 91.06 141 GLY A N 1
ATOM 1092 C CA . GLY A 1 141 ? -9.477 3.006 -13.636 1.00 91.06 141 GLY A CA 1
ATOM 1093 C C . GLY A 1 141 ? -8.953 4.433 -13.855 1.00 91.06 141 GLY A C 1
ATOM 1094 O O . GLY A 1 141 ? -8.875 4.875 -14.999 1.00 91.06 141 GLY A O 1
ATOM 1095 N N . LEU A 1 142 ? -8.546 5.160 -12.806 1.00 94.50 142 LEU A N 1
ATOM 1096 C CA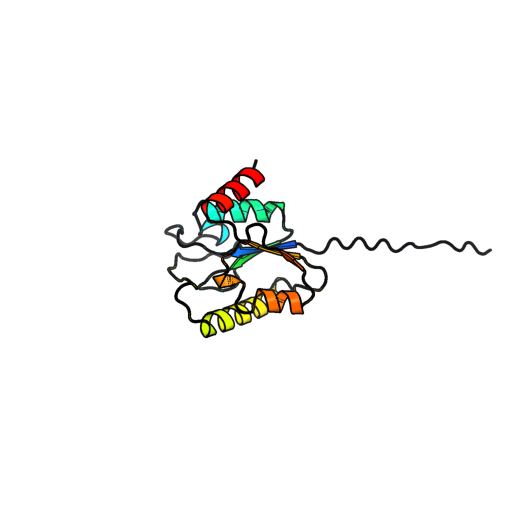 . LEU A 1 142 ? -8.030 6.518 -12.961 1.00 94.50 142 LEU A CA 1
ATOM 1097 C C . LEU A 1 142 ? -6.576 6.507 -13.465 1.00 94.50 142 LEU A C 1
ATOM 1099 O O . LEU A 1 142 ? -5.723 5.842 -12.862 1.00 94.50 142 LEU A O 1
ATOM 1103 N N . PRO A 1 143 ? -6.234 7.296 -14.502 1.00 94.25 143 PRO A N 1
ATOM 1104 C CA . PRO A 1 143 ? -4.845 7.486 -14.905 1.00 94.25 143 PRO A CA 1
ATOM 1105 C C . PRO A 1 143 ? -4.065 8.241 -13.821 1.00 94.25 143 PRO A C 1
ATOM 1107 O O . PRO A 1 143 ? -4.646 8.981 -13.023 1.00 94.25 143 PRO A O 1
ATOM 1110 N N . LEU A 1 144 ? -2.733 8.109 -13.822 1.00 93.62 144 LEU A N 1
ATOM 1111 C CA . LEU A 1 144 ? -1.848 8.645 -12.775 1.00 93.62 144 LEU A CA 1
ATOM 1112 C C . LEU A 1 144 ? -2.142 10.113 -12.415 1.00 93.62 144 LEU A C 1
ATOM 1114 O O . LEU A 1 144 ? -2.277 10.439 -11.239 1.00 93.62 144 LEU A O 1
ATOM 1118 N N . GLY A 1 145 ? -2.301 10.989 -13.413 1.00 95.88 145 GLY A N 1
ATOM 1119 C CA . GLY A 1 145 ? -2.588 12.409 -13.176 1.00 95.88 145 GLY A CA 1
ATOM 1120 C C . GLY A 1 145 ? -3.908 12.663 -12.436 1.00 95.88 145 GLY A C 1
ATOM 1121 O O . GLY A 1 145 ? -3.984 13.579 -11.620 1.00 95.88 145 GLY A O 1
ATOM 1122 N N . ARG A 1 146 ? -4.937 11.836 -12.667 1.00 97.00 146 ARG A N 1
ATOM 1123 C CA . ARG A 1 146 ? -6.222 11.920 -11.949 1.00 97.00 146 ARG A CA 1
ATOM 1124 C C . ARG A 1 146 ? -6.143 11.297 -10.560 1.00 97.00 146 ARG A C 1
ATOM 1126 O O . ARG A 1 146 ? -6.779 11.817 -9.652 1.00 97.00 146 ARG A O 1
ATOM 1133 N N . GLN A 1 147 ? -5.316 10.266 -10.364 1.00 97.00 147 GLN A N 1
ATOM 1134 C CA . GLN A 1 147 ? -5.019 9.762 -9.016 1.00 97.00 147 GLN A CA 1
ATOM 1135 C C . GLN A 1 147 ? -4.345 10.843 -8.162 1.00 97.00 147 GLN A C 1
ATOM 1137 O O . GLN A 1 147 ? -4.736 11.055 -7.020 1.00 97.00 147 GLN A O 1
ATOM 1142 N N . LEU A 1 148 ? -3.363 11.562 -8.716 1.00 96.31 148 LEU A N 1
ATOM 1143 C CA . LEU A 1 148 ? -2.688 12.654 -8.007 1.00 96.31 148 LEU A CA 1
ATOM 1144 C C . LEU A 1 148 ? -3.662 13.776 -7.621 1.00 96.31 148 LEU A C 1
ATOM 1146 O O . LEU A 1 148 ? -3.640 14.227 -6.480 1.00 96.31 148 LEU A O 1
ATOM 1150 N N . GLN A 1 149 ? -4.557 14.173 -8.534 1.00 96.25 149 GLN A N 1
ATOM 1151 C CA . GLN A 1 149 ? -5.620 15.143 -8.237 1.00 96.25 149 GLN A CA 1
ATOM 1152 C C . GLN A 1 149 ? -6.555 14.652 -7.128 1.00 96.25 149 GLN A C 1
ATOM 1154 O O . GLN A 1 149 ? -6.852 15.416 -6.216 1.00 96.25 149 GLN A O 1
ATOM 1159 N N . PHE A 1 150 ? -6.968 13.382 -7.171 1.00 96.62 150 PHE A N 1
ATOM 1160 C CA . PHE A 1 150 ? -7.789 12.772 -6.125 1.00 96.62 150 PHE A CA 1
ATOM 1161 C C . PHE A 1 150 ? -7.117 12.876 -4.746 1.00 96.62 150 PHE A C 1
ATOM 1163 O O . PHE A 1 150 ? -7.721 13.388 -3.806 1.00 96.62 150 PHE A O 1
ATOM 1170 N N . TYR A 1 151 ? -5.848 12.468 -4.625 1.00 96.31 151 TYR A N 1
ATOM 1171 C CA . TYR A 1 151 ? -5.137 12.525 -3.342 1.00 96.31 151 TYR A CA 1
ATOM 1172 C C . TYR A 1 151 ? -4.858 13.953 -2.868 1.00 96.31 151 TYR A C 1
ATOM 1174 O O . TYR A 1 151 ? -4.873 14.203 -1.662 1.00 96.31 151 TYR A O 1
ATOM 1182 N N . SER A 1 152 ? -4.613 14.884 -3.793 1.00 90.88 152 SER A N 1
ATOM 1183 C CA . SER A 1 152 ? -4.432 16.299 -3.463 1.00 90.88 152 SER A CA 1
ATOM 1184 C C . SER A 1 152 ? -5.725 16.915 -2.933 1.00 90.88 152 SER A C 1
ATOM 1186 O O . SER A 1 152 ? -5.688 17.585 -1.909 1.00 90.88 152 SER A O 1
ATOM 1188 N N . ALA A 1 153 ? -6.862 16.663 -3.590 1.00 87.88 153 ALA A N 1
ATOM 1189 C CA . ALA A 1 153 ? -8.161 17.194 -3.179 1.00 87.88 153 ALA A CA 1
ATOM 1190 C C . ALA A 1 153 ? -8.622 16.617 -1.836 1.00 87.88 153 ALA A C 1
ATOM 1192 O O . ALA A 1 153 ? -9.198 17.328 -1.027 1.00 87.88 153 ALA A O 1
ATOM 1193 N N . ALA A 1 154 ? -8.326 15.342 -1.579 1.00 79.88 154 ALA A N 1
ATOM 1194 C CA . ALA A 1 154 ? -8.660 14.698 -0.315 1.00 79.88 154 ALA A CA 1
ATOM 1195 C C . ALA A 1 154 ? -7.764 15.128 0.859 1.00 79.88 154 ALA A C 1
ATOM 1197 O O . ALA A 1 154 ? -8.034 14.714 1.984 1.00 79.88 154 ALA A O 1
ATOM 1198 N N . SER A 1 155 ? -6.654 15.834 0.598 1.00 66.81 155 SER A N 1
ATOM 1199 C CA . SER A 1 155 ? -5.676 16.277 1.608 1.00 66.81 155 SER A CA 1
ATOM 1200 C C . SER A 1 155 ? -5.773 17.769 1.947 1.00 66.81 155 SER A C 1
ATOM 1202 O O . SER A 1 155 ? -4.961 18.234 2.746 1.00 66.81 155 SER A O 1
ATOM 1204 N N . ALA A 1 156 ? -6.717 18.485 1.330 1.00 53.25 156 ALA A N 1
ATOM 1205 C CA . ALA A 1 156 ? -7.145 19.826 1.725 1.00 53.25 156 ALA A CA 1
ATOM 1206 C C . ALA A 1 156 ? -8.192 19.729 2.842 1.00 53.25 156 ALA A C 1
ATOM 1208 O O . ALA A 1 156 ? -8.183 20.626 3.711 1.00 53.25 156 ALA A O 1
#

Organism: NCBI:txid648752

InterPro domains:
  IPR049251 Domain of unknown function DUF6884 [PF21818] (18-152)